Protein AF-A0A2Z7CP47-F1 (afdb_monomer_lite)

InterPro domains:
  IPR004790 Isocitrate dehydrogenase NADP-dependent [PTHR11822] (10-113)

Organism: NCBI:txid472368

Secondary structure (DSSP, 8-state):
----S--PPPSS--------SSEEEEEEEEEE-S-EEEEEEE--TTSPPPEEEEEEEESS-EEEEEEE----TT-----TT-STT------TTTSTTHHHHHHHHHHHHHHH--

pLDDT: mean 82.13, std 15.15, range [39.84, 98.25]

Structure (mmCIF, N/CA/C/O backbone):
data_AF-A0A2Z7CP47-F1
#
_entry.id   AF-A0A2Z7CP47-F1
#
loop_
_atom_site.group_PDB
_atom_site.id
_atom_site.type_symbol
_atom_site.label_atom_id
_atom_site.label_alt_id
_atom_site.label_comp_id
_atom_site.label_asym_id
_atom_site.label_entity_id
_atom_site.label_seq_id
_atom_site.pdbx_PDB_ins_code
_atom_site.Cartn_x
_atom_site.Cartn_y
_atom_site.Cartn_z
_atom_site.occupancy
_atom_site.B_iso_or_equiv
_atom_site.auth_seq_id
_atom_site.auth_comp_id
_atom_site.auth_asym_id
_atom_site.auth_atom_id
_atom_site.pdbx_PDB_model_num
ATOM 1 N N . MET A 1 1 ? -27.396 6.898 -20.253 1.00 39.84 1 MET A N 1
ATOM 2 C CA . MET A 1 1 ? -26.196 7.581 -20.779 1.00 39.84 1 MET A CA 1
ATOM 3 C C . MET A 1 1 ? -25.415 6.553 -21.569 1.00 39.84 1 MET A C 1
ATOM 5 O O . MET A 1 1 ? -25.078 5.517 -21.014 1.00 39.84 1 MET A O 1
ATOM 9 N N . ASP A 1 2 ? -25.264 6.781 -22.869 1.00 41.06 2 ASP A N 1
ATOM 10 C CA . ASP A 1 2 ? -24.561 5.880 -23.779 1.00 41.06 2 ASP A CA 1
ATOM 11 C C . ASP A 1 2 ? -23.051 6.166 -23.711 1.00 41.06 2 ASP A C 1
ATOM 13 O O . ASP A 1 2 ? -22.620 7.286 -23.975 1.00 41.06 2 ASP A O 1
ATOM 17 N N . PHE A 1 3 ? -22.258 5.166 -23.318 1.00 53.91 3 PHE A N 1
ATOM 18 C CA . PHE A 1 3 ? -20.794 5.243 -23.235 1.00 53.91 3 PHE A CA 1
ATOM 19 C C . PHE A 1 3 ? -20.100 4.942 -24.582 1.00 53.91 3 PHE A C 1
ATOM 21 O O . PHE A 1 3 ? -18.885 4.758 -24.627 1.00 53.91 3 PHE A O 1
ATOM 28 N N . SER A 1 4 ? -20.833 4.874 -25.700 1.00 55.41 4 SER A N 1
ATOM 29 C CA . SER A 1 4 ? -20.305 4.371 -26.977 1.00 55.41 4 SER A CA 1
ATOM 30 C C . SER A 1 4 ? -19.416 5.325 -27.790 1.00 55.41 4 SER A C 1
ATOM 32 O O . SER A 1 4 ? -18.933 4.927 -28.851 1.00 55.41 4 SER A O 1
ATOM 34 N N . ARG A 1 5 ? -19.143 6.562 -27.354 1.00 59.91 5 ARG A N 1
ATOM 35 C CA . ARG A 1 5 ? -18.460 7.552 -28.211 1.00 59.91 5 ARG A CA 1
ATOM 36 C C . ARG A 1 5 ? -17.279 8.237 -27.539 1.00 59.91 5 ARG A C 1
ATOM 38 O O . ARG A 1 5 ? -17.441 9.244 -26.864 1.00 59.91 5 ARG A O 1
ATOM 45 N N . ASN A 1 6 ? -16.103 7.643 -27.759 1.00 51.50 6 ASN A N 1
ATOM 46 C CA . ASN A 1 6 ? -14.813 8.279 -28.081 1.00 51.50 6 ASN A CA 1
ATOM 47 C C . ASN A 1 6 ? -13.685 7.283 -27.779 1.00 51.50 6 ASN A C 1
ATOM 49 O O . ASN A 1 6 ? -12.987 7.390 -26.774 1.00 51.50 6 ASN A O 1
ATOM 53 N N . ARG A 1 7 ? -13.515 6.272 -28.640 1.00 61.66 7 ARG A N 1
ATOM 54 C CA . ARG A 1 7 ? -12.300 5.451 -28.629 1.00 61.66 7 ARG A CA 1
ATOM 55 C C . ARG A 1 7 ? -11.365 5.986 -29.701 1.00 61.66 7 ARG A C 1
ATOM 57 O O . ARG A 1 7 ? -11.682 5.911 -30.883 1.00 61.66 7 ARG A O 1
ATOM 64 N N . PHE A 1 8 ? -10.243 6.554 -29.274 1.00 62.31 8 PHE A N 1
ATOM 65 C CA . PHE A 1 8 ? -9.131 6.857 -30.165 1.00 62.31 8 PHE A CA 1
ATOM 66 C C . PHE A 1 8 ? -8.661 5.551 -30.822 1.00 62.31 8 PHE A C 1
ATOM 68 O O . PHE A 1 8 ? -8.531 4.528 -30.146 1.00 62.31 8 PHE A O 1
ATOM 75 N N . SER A 1 9 ? -8.460 5.573 -32.141 1.00 71.00 9 SER A N 1
ATOM 76 C CA . SER A 1 9 ? -7.919 4.428 -32.873 1.00 71.00 9 SER A CA 1
ATOM 77 C C . SER A 1 9 ? -6.417 4.352 -32.619 1.00 71.00 9 SER A C 1
ATOM 79 O O . SER A 1 9 ? -5.700 5.314 -32.881 1.00 71.00 9 SER A O 1
ATOM 81 N N . LEU A 1 10 ? -5.943 3.225 -32.094 1.00 72.44 10 LEU A N 1
ATOM 82 C CA . LEU A 1 10 ? -4.517 2.985 -31.897 1.00 72.44 10 LEU A CA 1
ATOM 83 C C . LEU A 1 10 ? -3.886 2.580 -33.234 1.00 72.44 10 LEU A C 1
ATOM 85 O O . LEU A 1 10 ? -4.258 1.557 -33.801 1.00 72.44 10 LEU A O 1
ATOM 89 N N . GLU A 1 11 ? -2.918 3.352 -33.729 1.00 78.19 11 GLU A N 1
ATOM 90 C CA . GLU A 1 11 ? -2.143 2.991 -34.930 1.00 78.19 11 GLU A CA 1
ATOM 91 C C . GLU A 1 11 ? -1.092 1.898 -34.653 1.00 78.19 11 GLU A C 1
ATOM 93 O O . GLU A 1 11 ? -0.595 1.258 -35.577 1.00 78.19 11 GLU A O 1
ATOM 98 N N . LYS A 1 12 ? -0.749 1.669 -33.376 1.00 79.25 12 LYS A N 1
ATOM 99 C CA . LYS A 1 12 ? 0.212 0.654 -32.917 1.00 79.25 12 LYS A CA 1
ATOM 100 C C . LYS A 1 12 ? -0.322 -0.083 -31.681 1.00 79.25 1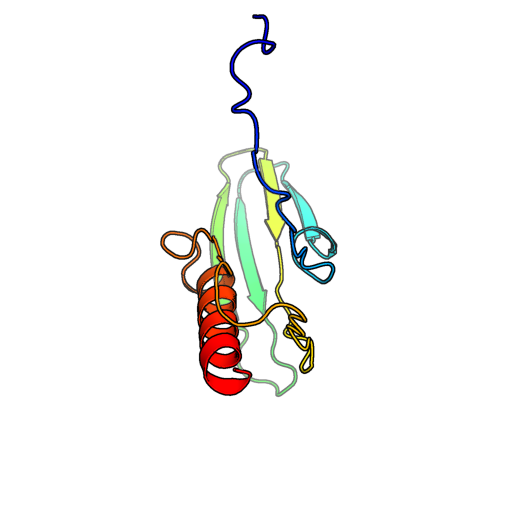2 LYS A C 1
ATOM 102 O O . LYS A 1 12 ? -1.009 0.540 -30.869 1.00 79.25 12 LYS A O 1
ATOM 107 N N . PRO A 1 13 ? -0.012 -1.382 -31.506 1.00 80.12 13 PRO A N 1
ATOM 108 C CA . PRO A 1 13 ? -0.443 -2.137 -30.334 1.00 80.12 13 PRO A CA 1
ATOM 109 C C . PRO A 1 13 ? 0.215 -1.606 -29.053 1.00 80.12 13 PRO A C 1
ATOM 111 O O . PRO A 1 13 ? 1.386 -1.232 -29.056 1.00 80.12 13 PRO A O 1
ATOM 114 N N . ILE A 1 14 ? -0.537 -1.616 -27.950 1.00 81.12 14 ILE A N 1
ATOM 115 C CA . ILE A 1 14 ? -0.032 -1.319 -26.605 1.00 81.12 14 ILE A CA 1
ATOM 116 C C . ILE A 1 14 ? 0.085 -2.640 -25.847 1.00 81.12 14 ILE A C 1
ATOM 118 O O . ILE A 1 14 ? -0.889 -3.384 -25.741 1.00 81.12 14 ILE A O 1
ATOM 122 N N . CYS A 1 15 ? 1.269 -2.921 -25.308 1.00 79.81 15 CYS A N 1
ATOM 123 C CA . CYS A 1 15 ? 1.480 -4.039 -24.397 1.00 79.81 15 CYS A CA 1
ATOM 124 C C . CYS A 1 15 ? 1.340 -3.546 -22.951 1.00 79.81 15 CYS A C 1
ATOM 126 O O . CYS A 1 15 ? 1.914 -2.520 -22.589 1.00 79.81 15 CYS A O 1
ATOM 128 N N . VAL A 1 16 ? 0.575 -4.269 -22.132 1.00 82.00 16 VAL A N 1
ATOM 129 C CA . VAL A 1 16 ? 0.351 -3.933 -20.721 1.00 82.00 16 VAL A CA 1
ATOM 130 C C . VAL A 1 16 ? 1.002 -5.002 -19.853 1.00 82.00 16 VAL A C 1
ATOM 132 O O . VAL A 1 16 ? 0.526 -6.134 -19.790 1.00 82.00 16 VAL A O 1
ATOM 135 N N . GLY A 1 17 ? 2.079 -4.631 -19.164 1.00 77.38 17 GLY A N 1
ATOM 136 C CA . GLY A 1 17 ? 2.645 -5.448 -18.094 1.00 77.38 17 GLY A CA 1
ATOM 137 C C . GLY A 1 17 ? 1.765 -5.355 -16.849 1.00 77.38 17 GLY A C 1
ATOM 138 O O . GLY A 1 17 ? 1.512 -4.258 -16.354 1.00 77.38 17 GLY A O 1
ATOM 139 N N . ARG A 1 18 ? 1.279 -6.493 -16.343 1.00 77.12 18 ARG A N 1
ATOM 140 C CA . ARG A 1 18 ? 0.457 -6.553 -15.127 1.00 77.12 18 ARG A CA 1
ATOM 141 C C . ARG A 1 18 ? 1.243 -7.215 -14.005 1.00 77.12 18 ARG A C 1
ATOM 143 O O . ARG A 1 18 ? 1.655 -8.364 -14.143 1.00 77.12 18 ARG A O 1
ATOM 150 N N . HIS A 1 19 ? 1.391 -6.519 -12.882 1.00 75.38 19 HIS A N 1
ATOM 151 C CA . HIS A 1 19 ? 1.859 -7.149 -11.655 1.00 75.38 19 HIS A CA 1
ATOM 152 C C . HIS A 1 19 ? 0.784 -8.124 -11.151 1.00 75.38 19 HIS A C 1
ATOM 154 O O . HIS A 1 19 ? -0.381 -7.753 -11.000 1.00 75.38 19 HIS A O 1
ATOM 160 N N . ALA A 1 20 ? 1.157 -9.394 -10.991 1.00 64.75 20 ALA A N 1
ATOM 161 C CA . ALA A 1 20 ? 0.221 -10.479 -10.695 1.00 64.75 20 ALA A CA 1
ATOM 162 C C . ALA A 1 20 ? 0.290 -10.97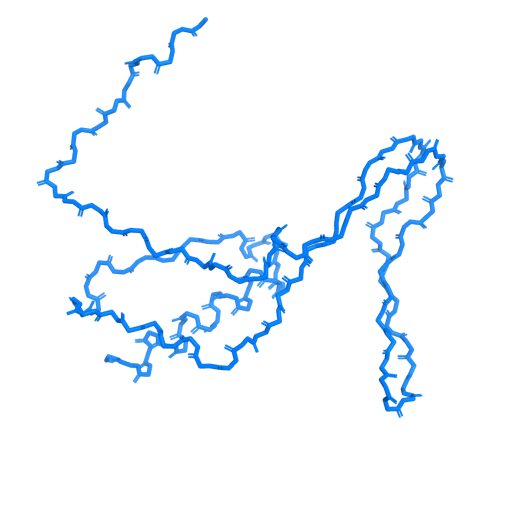3 -9.241 1.00 64.75 20 ALA A C 1
ATOM 164 O O . ALA A 1 20 ? -0.470 -11.867 -8.875 1.00 64.75 20 ALA A O 1
ATOM 165 N N . PHE A 1 21 ? 1.190 -10.424 -8.423 1.00 70.38 21 PHE A N 1
ATOM 166 C CA . PHE A 1 21 ? 1.413 -10.866 -7.050 1.00 70.38 21 PHE A CA 1
ATOM 167 C C . PHE A 1 21 ? 1.066 -9.757 -6.054 1.00 70.38 21 PHE A C 1
ATOM 169 O O . PHE A 1 21 ? 1.214 -8.587 -6.362 1.00 70.38 21 PHE A O 1
ATOM 176 N N . GLY A 1 22 ? 0.593 -10.111 -4.859 1.00 77.81 22 GLY A N 1
ATOM 177 C CA . GLY A 1 22 ? 0.289 -9.117 -3.826 1.00 77.81 22 GLY A CA 1
ATOM 178 C C . GLY A 1 22 ? -0.880 -8.188 -4.176 1.00 77.81 22 GLY A C 1
ATOM 179 O O . GLY A 1 22 ? -1.875 -8.613 -4.770 1.00 77.81 22 GLY A O 1
ATOM 180 N N . ASP A 1 23 ? -0.777 -6.931 -3.749 1.00 83.62 23 ASP A N 1
ATOM 181 C CA . ASP A 1 23 ? -1.809 -5.904 -3.881 1.00 83.62 23 ASP A CA 1
ATOM 182 C C . ASP A 1 23 ? -3.180 -6.400 -3.386 1.00 83.62 23 ASP A C 1
ATOM 184 O O . ASP A 1 23 ? -3.297 -7.135 -2.402 1.00 83.62 23 ASP A O 1
ATOM 188 N N . GLN A 1 24 ? -4.241 -6.015 -4.092 1.00 83.44 24 GLN A N 1
ATOM 189 C CA . GLN A 1 24 ? -5.613 -6.434 -3.831 1.00 83.44 24 GLN A CA 1
ATOM 190 C C . GLN A 1 24 ? -5.820 -7.960 -3.856 1.00 83.44 24 GLN A C 1
ATOM 192 O O . GLN A 1 24 ? -6.790 -8.437 -3.279 1.00 83.44 24 GLN A O 1
ATOM 197 N N . TYR A 1 25 ? -4.942 -8.741 -4.499 1.00 83.62 25 TYR A N 1
ATOM 198 C CA . TYR A 1 25 ? -5.104 -10.200 -4.574 1.00 83.62 25 TYR A CA 1
ATOM 199 C C . TYR A 1 25 ? -4.753 -10.918 -3.275 1.00 83.62 25 TYR A C 1
ATOM 201 O O . TYR A 1 25 ? -5.169 -12.057 -3.079 1.00 83.62 25 TYR A O 1
ATOM 209 N N . ARG A 1 26 ? -3.979 -10.272 -2.400 1.00 85.25 26 ARG A N 1
ATOM 210 C CA . ARG A 1 26 ? -3.653 -10.761 -1.052 1.00 85.25 26 ARG A CA 1
ATOM 211 C C . ARG A 1 26 ? -4.092 -9.769 0.023 1.00 85.25 26 ARG A C 1
ATOM 213 O O . ARG A 1 26 ? -3.506 -9.728 1.100 1.00 85.25 26 ARG A O 1
ATOM 220 N N . ALA A 1 27 ? -5.084 -8.946 -0.292 1.00 90.69 27 ALA A N 1
ATOM 221 C CA . ALA A 1 27 ? -5.599 -7.980 0.652 1.00 90.69 27 ALA A CA 1
ATOM 222 C C . ALA A 1 27 ? -6.514 -8.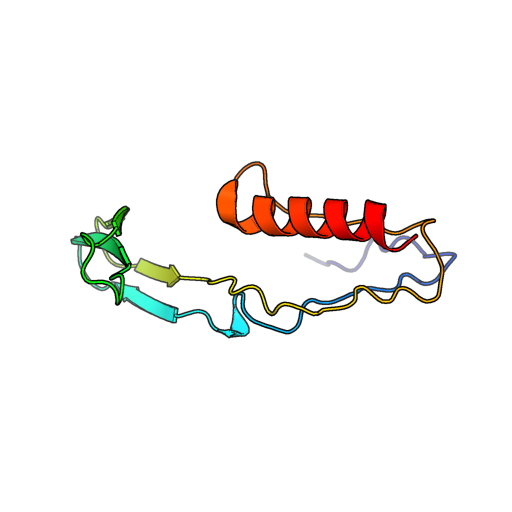643 1.679 1.00 90.69 27 ALA A C 1
ATOM 224 O O . ALA A 1 27 ? -7.177 -9.640 1.393 1.00 90.69 27 ALA A O 1
ATOM 225 N N . THR A 1 28 ? -6.561 -8.043 2.861 1.00 93.44 28 THR A N 1
ATOM 226 C CA . THR A 1 28 ? -7.488 -8.422 3.924 1.00 93.44 28 THR A CA 1
ATOM 227 C C . THR A 1 28 ? -8.504 -7.309 4.087 1.00 93.44 28 THR A C 1
ATOM 229 O O . THR A 1 28 ? -8.128 -6.145 4.248 1.00 93.44 28 THR A O 1
ATOM 232 N N . ASP A 1 29 ? -9.783 -7.654 4.074 1.00 94.94 29 ASP A N 1
ATOM 233 C CA . ASP A 1 29 ? -10.880 -6.721 4.277 1.00 94.94 29 ASP A CA 1
ATOM 234 C C . ASP A 1 29 ? -11.813 -7.162 5.404 1.00 94.94 29 ASP A C 1
ATOM 236 O O . ASP A 1 29 ? -11.848 -8.322 5.819 1.00 94.94 29 ASP A O 1
ATOM 240 N N . THR A 1 30 ? -12.547 -6.202 5.957 1.00 96.44 30 THR A N 1
ATOM 241 C CA . THR A 1 30 ? -13.544 -6.474 6.990 1.00 96.44 30 THR A CA 1
ATOM 242 C C . THR A 1 30 ? -14.635 -5.413 7.011 1.00 96.44 30 THR A C 1
ATOM 244 O O . THR A 1 30 ? -14.403 -4.238 6.709 1.00 96.44 30 THR A O 1
ATOM 247 N N . VAL A 1 31 ? -15.836 -5.827 7.411 1.00 97.50 31 VAL A N 1
ATOM 248 C CA . VAL A 1 31 ? -16.969 -4.930 7.643 1.00 97.50 31 VAL A CA 1
ATOM 249 C C . VAL A 1 31 ? -16.934 -4.444 9.088 1.00 97.50 31 VAL A C 1
ATOM 251 O O . VAL A 1 31 ? -17.057 -5.230 10.026 1.00 97.50 31 VAL A O 1
ATOM 254 N N . ILE A 1 32 ? -16.841 -3.131 9.265 1.00 97.81 32 ILE A N 1
ATOM 255 C CA . ILE A 1 32 ? -16.938 -2.456 10.557 1.00 97.81 32 ILE A CA 1
ATOM 256 C C . ILE A 1 32 ? -18.408 -2.124 10.809 1.00 97.81 32 ILE A C 1
ATOM 258 O O . ILE A 1 32 ? -19.055 -1.480 9.985 1.00 97.81 32 ILE A O 1
ATOM 262 N N . ARG A 1 33 ? -18.964 -2.587 11.932 1.00 97.38 33 ARG A N 1
ATOM 263 C CA . ARG A 1 33 ? -20.405 -2.460 12.226 1.00 97.38 33 ARG A CA 1
ATOM 264 C C . ARG A 1 33 ? -20.746 -1.337 13.202 1.00 97.38 33 ARG A C 1
ATOM 266 O O . ARG A 1 33 ? -21.907 -0.955 13.286 1.00 97.38 33 ARG A O 1
ATOM 273 N N . GLU A 1 34 ? -19.759 -0.803 13.909 1.00 97.12 34 GLU A N 1
ATOM 274 C CA . GLU A 1 34 ? -19.952 0.165 14.988 1.00 97.12 34 GLU A CA 1
ATOM 275 C C . GLU A 1 34 ? -18.826 1.215 15.024 1.00 97.12 34 GLU A C 1
ATOM 277 O O . GLU A 1 34 ? -17.785 1.014 14.394 1.00 97.12 34 GLU A O 1
ATOM 282 N N . PRO A 1 35 ? -19.021 2.354 15.716 1.00 98.25 35 PRO A N 1
ATOM 283 C CA . PRO A 1 35 ? -17.977 3.362 15.882 1.00 98.25 35 PRO A CA 1
ATOM 284 C C . PRO A 1 35 ? -16.750 2.812 16.623 1.00 98.25 35 PRO A C 1
ATOM 286 O O . PRO A 1 35 ? -16.884 2.073 17.594 1.00 98.25 35 PRO A O 1
ATOM 289 N N . GLY A 1 36 ? -15.549 3.222 16.215 1.00 97.56 36 GLY A N 1
ATOM 290 C CA . GLY A 1 36 ? -14.302 2.753 16.821 1.00 97.56 36 GLY A CA 1
ATOM 291 C C . GLY A 1 36 ? -13.056 3.265 16.103 1.00 97.56 36 GLY A C 1
ATOM 292 O O . GLY A 1 36 ? -13.143 3.866 15.034 1.00 97.56 36 GLY A O 1
ATOM 293 N N . LYS A 1 37 ? -11.880 3.026 16.690 1.00 97.69 37 LYS A N 1
ATOM 294 C CA . LYS A 1 37 ? -10.591 3.376 16.081 1.00 97.69 37 LYS A CA 1
ATOM 295 C C . LYS A 1 37 ? -10.002 2.157 15.374 1.00 97.69 37 LYS A C 1
ATOM 297 O O . LYS A 1 37 ? -9.743 1.138 16.008 1.00 97.69 37 LYS A O 1
ATOM 302 N N . LEU A 1 38 ? -9.760 2.283 14.075 1.00 97.56 38 LEU A N 1
ATOM 303 C CA . LEU A 1 38 ? -9.020 1.306 13.288 1.00 97.56 38 LEU A CA 1
ATOM 304 C C . LEU A 1 38 ? -7.530 1.643 13.328 1.00 97.56 38 LEU A C 1
ATOM 306 O O . LEU A 1 38 ? -7.119 2.748 12.960 1.00 97.56 38 LEU A O 1
ATOM 310 N N . LYS A 1 39 ? -6.731 0.657 13.727 1.00 97.50 39 LYS A N 1
ATOM 311 C CA . LYS A 1 39 ? -5.270 0.705 13.722 1.00 97.50 39 LYS A CA 1
ATOM 312 C C . LYS A 1 39 ? -4.705 -0.385 12.822 1.00 97.50 39 LYS A C 1
ATOM 314 O O . LYS A 1 39 ? -5.308 -1.447 12.680 1.00 97.50 39 LYS A O 1
ATOM 319 N N . LEU A 1 40 ? -3.528 -0.131 12.264 1.00 95.56 40 LEU A N 1
ATOM 320 C CA . LEU A 1 40 ? -2.680 -1.134 11.634 1.00 95.56 40 LEU A CA 1
ATOM 321 C C . LEU A 1 40 ? -1.520 -1.433 12.582 1.00 95.56 40 LEU A C 1
ATOM 323 O O . LEU A 1 40 ? -0.808 -0.514 12.981 1.00 95.56 40 LEU A O 1
ATOM 327 N N . VAL A 1 41 ? -1.350 -2.702 12.945 1.00 95.94 41 VAL A N 1
ATOM 328 C CA . VAL A 1 41 ? -0.316 -3.144 13.887 1.00 95.94 41 VAL A CA 1
ATOM 329 C C . VAL A 1 41 ? 0.606 -4.130 13.184 1.00 95.94 41 VAL A C 1
ATOM 331 O O . VAL A 1 41 ? 0.138 -5.123 12.628 1.00 95.94 41 VAL A O 1
ATOM 334 N N . PHE A 1 42 ? 1.906 -3.859 13.212 1.00 94.75 42 PHE A N 1
ATOM 335 C CA . PHE A 1 42 ? 2.945 -4.785 12.770 1.00 94.75 42 PHE A CA 1
ATOM 336 C C . PHE A 1 42 ? 3.749 -5.249 13.983 1.00 94.75 42 PHE A C 1
ATOM 338 O O . PHE A 1 42 ? 4.245 -4.420 14.741 1.00 94.75 42 PHE A O 1
ATOM 345 N N . VAL A 1 43 ? 3.864 -6.565 14.161 1.00 96.69 43 VAL A N 1
ATOM 346 C CA . VAL A 1 43 ? 4.560 -7.187 15.294 1.00 96.69 43 VAL A CA 1
ATO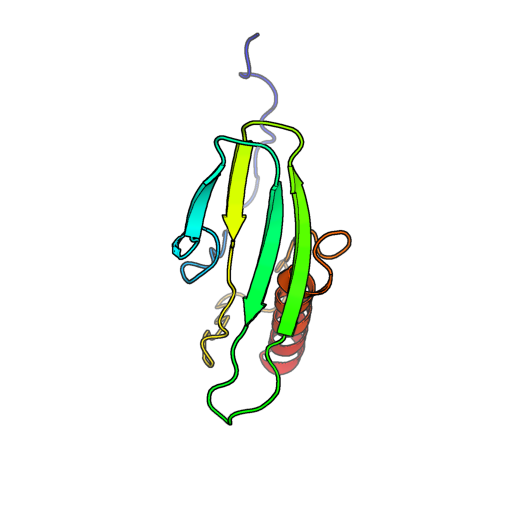M 347 C C . VAL A 1 43 ? 5.857 -7.820 14.781 1.00 96.69 43 VAL A C 1
ATOM 349 O O . VAL A 1 43 ? 5.784 -8.817 14.061 1.00 96.69 43 VAL A O 1
ATOM 352 N N . PRO A 1 44 ? 7.029 -7.250 15.105 1.00 95.88 44 PRO A N 1
ATOM 353 C CA . PRO A 1 44 ? 8.315 -7.815 14.716 1.00 95.88 44 PRO A CA 1
ATOM 354 C C . PRO A 1 44 ? 8.582 -9.165 15.399 1.00 95.88 44 PRO A C 1
ATOM 356 O O . PRO A 1 44 ? 8.348 -9.324 16.596 1.00 95.88 44 PRO A O 1
ATOM 359 N N . GLU A 1 45 ? 9.128 -10.139 14.666 1.00 95.31 45 GLU A N 1
ATOM 360 C CA . GLU A 1 45 ? 9.494 -11.446 15.244 1.00 95.31 45 GLU A CA 1
ATOM 361 C C . GLU A 1 45 ? 10.720 -11.378 16.166 1.00 95.31 45 GLU A C 1
ATOM 363 O O . GLU A 1 45 ? 10.886 -12.215 17.050 1.00 95.31 45 GLU A O 1
ATOM 368 N N . ASN A 1 46 ? 11.582 -10.376 15.982 1.00 93.75 46 ASN A N 1
ATOM 369 C CA . ASN A 1 46 ? 12.797 -10.180 16.774 1.00 93.75 46 ASN A CA 1
ATOM 370 C C . ASN A 1 46 ? 12.530 -9.643 18.194 1.00 93.75 46 ASN A C 1
ATOM 372 O O . ASN A 1 46 ? 13.478 -9.466 18.957 1.00 93.75 46 ASN A O 1
ATOM 376 N N . GLY A 1 47 ? 11.263 -9.411 18.554 1.00 92.06 47 GLY A N 1
ATOM 377 C CA . GLY A 1 47 ? 10.857 -8.932 19.874 1.00 92.06 47 GLY A CA 1
ATOM 378 C C . GLY A 1 47 ? 10.930 -7.415 20.054 1.00 92.06 47 GLY A C 1
ATOM 379 O O . GLY A 1 47 ? 10.720 -6.947 21.173 1.00 92.06 47 GLY A O 1
ATOM 380 N N . ASP A 1 48 ? 11.205 -6.656 18.989 1.00 95.38 48 ASP A N 1
ATOM 381 C CA . ASP A 1 48 ? 11.113 -5.194 19.015 1.00 95.38 48 ASP A CA 1
ATOM 382 C C . ASP A 1 48 ? 9.667 -4.727 19.262 1.00 95.38 48 ASP A C 1
ATOM 384 O O . ASP A 1 48 ? 8.697 -5.465 19.057 1.00 95.38 48 ASP A O 1
ATOM 388 N N . GLU A 1 49 ? 9.516 -3.472 19.696 1.00 96.31 49 GLU A N 1
ATOM 389 C CA . GLU A 1 49 ? 8.198 -2.891 19.954 1.00 96.31 49 GLU A CA 1
ATOM 390 C C . GLU A 1 49 ? 7.305 -2.919 18.695 1.00 96.31 49 GLU A C 1
ATOM 392 O O . GLU A 1 49 ? 7.764 -2.562 17.601 1.00 96.31 49 GLU A O 1
ATOM 397 N N . PRO A 1 50 ? 6.018 -3.309 18.823 1.00 96.81 50 PRO A N 1
ATOM 398 C CA . PRO A 1 50 ? 5.085 -3.279 17.709 1.00 96.81 50 PRO A CA 1
ATOM 399 C C . PRO A 1 50 ? 4.951 -1.884 17.100 1.00 96.81 50 PRO A C 1
ATOM 401 O O . PRO A 1 50 ? 4.818 -0.878 17.797 1.00 96.81 50 PRO A O 1
ATOM 404 N N . ILE A 1 51 ? 4.903 -1.830 15.772 1.00 96.25 51 ILE A N 1
ATOM 405 C CA . ILE A 1 51 ? 4.599 -0.599 15.049 1.00 96.25 51 ILE A CA 1
ATOM 406 C C . ILE A 1 51 ? 3.079 -0.465 14.992 1.00 96.25 51 ILE A C 1
ATOM 408 O O . ILE A 1 51 ? 2.415 -1.224 14.285 1.00 96.25 51 ILE A O 1
ATOM 412 N N . GLU A 1 52 ? 2.532 0.523 15.697 1.00 97.00 52 GLU A N 1
ATOM 413 C CA . GLU A 1 52 ? 1.116 0.885 15.621 1.00 97.00 52 GLU A CA 1
ATOM 414 C C . GLU A 1 52 ? 0.908 2.147 14.780 1.00 97.00 52 GLU A C 1
ATOM 416 O O . GLU A 1 52 ? 1.517 3.189 15.021 1.00 97.00 52 GLU A O 1
ATOM 421 N N . LEU A 1 53 ? 0.003 2.074 13.805 1.00 95.81 53 LEU A N 1
ATOM 422 C CA . LEU A 1 53 ? -0.382 3.196 12.956 1.00 95.81 53 LEU A CA 1
ATOM 423 C C . LEU A 1 53 ? -1.890 3.427 13.050 1.00 95.81 53 LEU A C 1
ATOM 425 O O . LEU A 1 53 ? -2.684 2.525 12.781 1.00 95.81 53 LEU A O 1
ATOM 429 N N . ASP A 1 54 ? -2.287 4.652 13.383 1.00 96.38 54 ASP A N 1
ATOM 430 C CA . ASP A 1 54 ? -3.688 5.068 13.332 1.00 96.38 54 ASP A CA 1
ATOM 431 C C . ASP A 1 54 ? -4.143 5.170 11.867 1.00 96.38 54 ASP A C 1
ATOM 433 O O . ASP A 1 54 ? -3.560 5.912 11.074 1.00 96.38 54 ASP A O 1
ATOM 437 N N . VAL A 1 55 ? -5.188 4.419 11.505 1.00 95.44 55 VAL A N 1
ATOM 438 C CA . VAL A 1 55 ? -5.728 4.386 10.136 1.00 95.44 55 VAL A CA 1
ATOM 439 C C . VAL A 1 55 ? -6.947 5.292 10.022 1.00 95.44 55 VAL A C 1
ATOM 441 O O . VAL A 1 55 ? -6.994 6.160 9.150 1.00 95.44 55 VAL A O 1
ATOM 444 N N . HIS A 1 56 ? -7.953 5.086 10.876 1.00 97.19 56 HIS A N 1
ATOM 445 C CA . HIS A 1 56 ? -9.204 5.839 10.803 1.00 97.19 56 HIS A CA 1
ATOM 446 C C . HIS A 1 56 ? -10.023 5.772 12.099 1.00 97.19 56 HIS A C 1
ATOM 448 O O . HIS A 1 56 ? -10.048 4.740 12.764 1.00 97.19 56 HIS A O 1
ATOM 454 N N . ASP A 1 57 ? -10.767 6.840 12.402 1.00 97.75 57 ASP A N 1
ATOM 455 C CA . ASP A 1 57 ? -11.762 6.881 13.479 1.00 97.75 57 ASP A CA 1
ATOM 456 C C . ASP A 1 57 ? -13.181 6.746 12.906 1.00 97.75 57 ASP A C 1
ATOM 458 O O . ASP A 1 57 ? -13.813 7.735 12.521 1.00 97.75 57 ASP A O 1
ATOM 462 N N . PHE A 1 58 ? -13.710 5.524 12.893 1.00 97.50 58 PHE A N 1
ATOM 463 C CA . PHE A 1 58 ? -15.075 5.243 12.461 1.00 97.50 58 PHE A CA 1
ATOM 464 C C . PHE A 1 58 ? -16.092 5.894 13.402 1.00 97.50 58 PHE A C 1
ATOM 466 O O . PHE A 1 58 ? -16.067 5.696 14.617 1.00 97.50 58 PHE A O 1
ATOM 473 N N . LYS A 1 59 ? -17.035 6.648 12.826 1.00 97.69 59 LYS A N 1
ATOM 474 C CA . LYS A 1 59 ? -18.201 7.207 13.540 1.00 97.69 59 LYS A CA 1
ATOM 475 C C . LYS A 1 59 ? -19.474 6.373 13.357 1.00 97.69 59 LYS A C 1
ATOM 477 O O . LYS A 1 59 ? -20.515 6.726 13.898 1.00 97.69 59 LYS A O 1
ATOM 482 N N . GLY A 1 60 ? -19.388 5.279 12.604 1.00 96.06 60 GLY A N 1
ATOM 483 C CA . GLY A 1 60 ? -20.490 4.389 12.256 1.00 96.06 60 GLY A CA 1
ATOM 484 C C . GLY A 1 60 ? -20.015 3.257 11.335 1.00 96.06 60 GLY A C 1
ATOM 485 O O . GLY A 1 60 ? -18.804 3.101 11.158 1.00 96.06 60 GLY A O 1
ATOM 486 N N . PRO A 1 61 ? -20.941 2.475 10.751 1.00 97.62 61 PRO A N 1
ATOM 487 C CA . PRO A 1 61 ? -20.601 1.326 9.919 1.00 97.62 61 PRO A CA 1
ATOM 488 C C . PRO A 1 61 ? -19.771 1.691 8.681 1.00 97.62 61 PRO A C 1
ATOM 490 O O . PRO A 1 61 ? -19.961 2.750 8.082 1.00 97.62 61 PRO A O 1
ATOM 493 N N . GLY A 1 62 ? -18.891 0.787 8.259 1.00 97.00 62 GLY A N 1
ATOM 494 C CA . GLY A 1 62 ? -18.046 0.954 7.080 1.00 97.00 62 GLY A CA 1
ATOM 495 C C . GLY A 1 62 ? -17.314 -0.328 6.694 1.00 97.00 62 GLY A C 1
ATOM 496 O O . GLY A 1 62 ? -17.615 -1.410 7.193 1.00 97.00 62 GLY A O 1
ATOM 497 N N . VAL A 1 63 ? -16.344 -0.210 5.792 1.00 96.88 63 VAL A N 1
ATOM 498 C CA . VAL A 1 63 ? -15.483 -1.320 5.361 1.00 96.88 63 VAL A CA 1
ATOM 499 C C . VAL A 1 63 ? -14.039 -0.850 5.417 1.00 96.88 63 VAL A C 1
ATOM 501 O O . VAL A 1 63 ? -13.739 0.287 5.050 1.00 96.88 63 VAL A O 1
ATOM 504 N N . ALA A 1 64 ? -13.155 -1.720 5.887 1.00 96.88 64 ALA A N 1
ATOM 505 C CA . ALA A 1 64 ? -11.720 -1.500 5.901 1.00 96.88 64 ALA A CA 1
ATOM 506 C C . ALA A 1 64 ? -11.035 -2.495 4.964 1.00 96.88 64 ALA A C 1
ATOM 508 O O . ALA A 1 64 ? -11.455 -3.646 4.877 1.00 96.88 64 ALA A O 1
ATOM 509 N N . LEU A 1 65 ? -9.980 -2.043 4.289 1.00 95.50 65 LEU A N 1
ATOM 510 C CA . LEU A 1 65 ? -9.148 -2.847 3.399 1.00 95.50 65 LEU A CA 1
ATOM 511 C C . LEU A 1 65 ? -7.681 -2.564 3.718 1.00 95.50 65 LEU A C 1
ATOM 513 O O . LEU A 1 65 ? -7.267 -1.404 3.748 1.00 95.50 65 LEU A O 1
ATOM 517 N N . ALA A 1 66 ? -6.898 -3.619 3.904 1.00 93.19 66 ALA A N 1
ATOM 518 C CA . ALA A 1 66 ? -5.450 -3.561 3.993 1.00 93.19 66 ALA A CA 1
ATOM 519 C C . ALA A 1 66 ? -4.847 -4.276 2.781 1.00 93.19 66 ALA A C 1
ATOM 521 O O . ALA A 1 66 ? -5.000 -5.486 2.623 1.00 93.19 66 ALA A O 1
ATOM 522 N N . ILE A 1 67 ? -4.164 -3.512 1.929 1.00 91.06 67 ILE A N 1
ATOM 523 C CA . ILE A 1 67 ? -3.374 -4.026 0.806 1.00 91.06 67 ILE A CA 1
ATOM 524 C C . ILE A 1 67 ? -1.902 -4.091 1.219 1.00 91.06 67 ILE A C 1
ATOM 526 O O . ILE A 1 67 ? -1.417 -3.211 1.932 1.00 91.06 67 ILE A O 1
ATOM 530 N N . LEU A 1 68 ? -1.189 -5.125 0.777 1.00 86.31 68 LEU A N 1
ATOM 531 C CA . LEU A 1 68 ? 0.227 -5.323 1.089 1.00 86.31 68 LEU A CA 1
ATOM 532 C C . LEU A 1 68 ? 1.053 -5.459 -0.185 1.00 86.31 68 LEU A C 1
ATOM 534 O O . LEU A 1 68 ? 0.558 -5.899 -1.220 1.00 86.31 68 LEU A O 1
ATOM 538 N N . PHE A 1 69 ? 2.312 -5.052 -0.100 1.00 82.75 69 PHE A N 1
ATOM 539 C CA . PHE A 1 69 ? 3.314 -5.287 -1.125 1.00 82.75 69 PHE A CA 1
ATOM 540 C C . PHE A 1 69 ? 4.517 -5.905 -0.428 1.00 82.75 69 PHE A C 1
ATOM 542 O O . PHE A 1 69 ? 5.202 -5.251 0.356 1.00 82.75 69 PHE A O 1
ATOM 549 N N . GLU A 1 70 ? 4.727 -7.189 -0.680 1.00 74.38 70 GLU A N 1
ATOM 550 C CA . GLU A 1 70 ? 5.868 -7.943 -0.186 1.00 74.38 70 GLU A CA 1
ATOM 551 C C . GLU A 1 70 ? 6.770 -8.193 -1.388 1.00 74.38 70 GLU A C 1
ATOM 553 O O . GLU A 1 70 ? 6.372 -8.857 -2.348 1.00 74.38 70 GLU A O 1
ATOM 558 N N . HIS A 1 71 ? 7.945 -7.566 -1.380 1.00 65.69 71 HIS A N 1
ATOM 559 C CA . HIS A 1 71 ? 8.859 -7.611 -2.509 1.00 65.69 71 HIS A CA 1
ATOM 560 C C . HIS A 1 71 ? 9.353 -9.045 -2.715 1.00 65.69 71 HIS A C 1
ATOM 562 O O . HIS A 1 71 ? 10.231 -9.521 -1.997 1.00 65.69 71 HIS A O 1
ATOM 568 N N . LEU A 1 72 ? 8.815 -9.726 -3.727 1.00 56.78 72 LEU A N 1
ATOM 569 C CA . LEU A 1 72 ? 9.463 -10.902 -4.282 1.00 56.78 72 LEU A CA 1
ATOM 570 C C . LEU A 1 72 ? 10.694 -10.415 -5.049 1.00 56.78 72 LEU A C 1
ATOM 572 O O . LEU A 1 72 ? 10.593 -9.977 -6.199 1.00 56.78 72 LEU A O 1
ATOM 576 N N . LEU A 1 73 ? 11.844 -10.467 -4.368 1.00 46.09 73 LEU A N 1
ATOM 577 C CA . LEU A 1 73 ? 13.159 -10.444 -4.997 1.00 46.09 73 LEU A CA 1
ATOM 578 C C . LEU A 1 73 ? 13.102 -11.347 -6.240 1.00 46.09 73 LEU A C 1
ATOM 580 O O . LEU A 1 73 ? 12.770 -12.525 -6.119 1.00 46.09 73 LEU A O 1
ATOM 584 N N . ASN A 1 74 ? 13.435 -10.795 -7.408 1.00 50.75 74 ASN A N 1
ATOM 585 C CA . ASN A 1 74 ? 13.587 -11.480 -8.705 1.00 50.75 74 ASN A CA 1
ATOM 586 C C . ASN A 1 74 ? 12.405 -11.463 -9.685 1.00 50.75 74 ASN A C 1
ATOM 588 O O . ASN A 1 74 ? 12.342 -12.317 -10.573 1.00 50.75 74 ASN A O 1
ATOM 592 N N . HIS A 1 75 ? 11.525 -10.462 -9.659 1.00 52.00 75 HIS A N 1
ATOM 593 C CA . HIS A 1 75 ? 10.774 -10.167 -10.883 1.00 52.00 75 HIS A CA 1
ATOM 594 C C . HIS A 1 75 ? 11.619 -9.322 -11.823 1.00 52.00 75 HIS A C 1
ATOM 596 O O . HIS A 1 75 ? 11.538 -8.099 -11.862 1.00 52.00 75 HIS A O 1
ATOM 602 N N . HIS A 1 76 ? 12.429 -10.036 -12.600 1.00 52.91 76 HIS A N 1
ATOM 603 C CA . HIS A 1 76 ? 12.942 -9.587 -13.876 1.00 52.91 76 HIS A CA 1
ATOM 604 C C . HIS A 1 76 ? 11.811 -8.898 -14.659 1.00 52.91 76 HIS A C 1
ATOM 606 O O . HIS A 1 76 ? 10.978 -9.567 -15.274 1.00 52.91 76 HIS A O 1
ATOM 612 N N . LEU A 1 77 ? 11.780 -7.562 -14.662 1.00 58.06 77 LEU A N 1
ATOM 613 C CA . LEU A 1 77 ? 11.163 -6.784 -15.738 1.00 58.06 77 LEU A CA 1
ATOM 614 C C . LEU A 1 77 ? 11.996 -7.063 -16.998 1.00 58.06 77 LEU A C 1
ATOM 616 O O . LEU A 1 77 ? 12.782 -6.246 -17.461 1.00 58.06 77 LEU A O 1
ATOM 620 N N . GLN A 1 78 ? 11.887 -8.285 -17.514 1.00 59.47 78 GLN A N 1
ATOM 621 C CA . GLN A 1 78 ? 12.495 -8.696 -18.762 1.00 59.47 78 GLN A CA 1
ATOM 622 C C . GLN A 1 78 ? 11.626 -8.125 -19.862 1.00 59.47 78 GLN A C 1
ATOM 624 O O . GLN A 1 78 ? 10.531 -8.615 -20.142 1.00 59.47 78 GLN A O 1
ATOM 629 N N . TRP A 1 79 ? 12.105 -7.034 -20.443 1.00 66.12 79 TRP A N 1
ATOM 630 C CA . TRP A 1 79 ? 11.419 -6.376 -21.531 1.00 66.12 79 TRP A CA 1
ATOM 631 C C . TRP A 1 79 ? 12.128 -6.682 -22.851 1.00 66.12 79 TRP A C 1
ATOM 633 O O . TRP A 1 79 ? 13.200 -6.137 -23.113 1.00 66.12 79 TRP A O 1
ATOM 643 N N . PRO A 1 80 ? 11.546 -7.531 -23.714 1.00 59.81 80 PRO A N 1
ATOM 644 C CA . PRO A 1 80 ? 12.226 -7.975 -24.927 1.00 59.81 80 PRO A CA 1
ATOM 645 C C . PRO A 1 80 ? 12.368 -6.881 -26.000 1.00 59.81 80 PRO A C 1
ATOM 647 O O . PRO A 1 80 ? 13.026 -7.113 -27.009 1.00 59.81 80 PRO A O 1
ATOM 650 N N . TRP A 1 81 ? 11.779 -5.693 -25.800 1.00 63.00 81 TRP A N 1
ATOM 651 C CA . TRP A 1 81 ? 11.694 -4.636 -26.819 1.00 63.00 81 TRP A CA 1
ATOM 652 C C . TRP A 1 81 ? 12.553 -3.386 -26.527 1.00 63.00 81 TRP A C 1
ATOM 654 O O . TRP A 1 81 ? 12.473 -2.416 -27.276 1.00 63.00 81 TRP A O 1
ATOM 664 N N . GLY A 1 82 ? 13.387 -3.39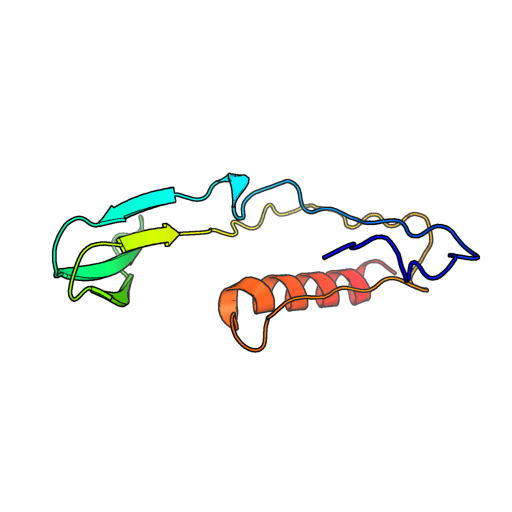7 -25.476 1.00 62.81 82 GLY A N 1
ATOM 665 C CA . GLY A 1 82 ? 14.284 -2.281 -25.111 1.00 62.81 82 GLY A CA 1
ATOM 666 C C . GLY A 1 82 ? 13.619 -1.077 -24.406 1.00 62.81 82 GLY A C 1
ATOM 667 O O . GLY A 1 82 ? 12.409 -1.045 -24.210 1.00 62.81 82 GLY A O 1
ATOM 668 N N . LYS A 1 83 ? 14.424 -0.074 -24.000 1.00 65.62 83 LYS A N 1
ATOM 669 C CA . LYS A 1 83 ? 14.021 1.095 -23.166 1.00 65.62 83 LYS A CA 1
ATOM 670 C C . LYS A 1 83 ? 12.877 1.938 -23.739 1.00 65.62 83 LYS A C 1
ATOM 672 O O . LYS A 1 83 ? 12.149 2.587 -22.988 1.00 65.62 83 LYS A O 1
ATOM 677 N N . SER A 1 84 ? 12.768 2.024 -25.063 1.00 67.31 84 SER A N 1
ATOM 678 C CA . SER A 1 84 ? 11.908 3.006 -25.719 1.00 67.31 84 SER A CA 1
ATOM 679 C C . SER A 1 84 ? 10.429 2.633 -25.597 1.00 67.31 84 SER A C 1
ATOM 681 O O . SER A 1 84 ? 9.978 1.595 -26.071 1.00 67.31 84 SER A O 1
ATOM 683 N N . GLY A 1 85 ? 9.650 3.529 -24.986 1.00 75.50 85 GLY A N 1
ATOM 684 C CA . GLY A 1 85 ? 8.198 3.383 -24.869 1.00 75.50 85 GLY A CA 1
ATOM 685 C C . GLY A 1 85 ? 7.714 2.606 -23.642 1.00 75.50 85 GLY A C 1
ATOM 686 O O . GLY A 1 85 ? 6.547 2.216 -23.614 1.00 75.50 85 GLY A O 1
ATOM 687 N N . LEU A 1 86 ? 8.568 2.391 -22.632 1.00 81.19 86 LEU A N 1
ATOM 688 C CA . LEU A 1 86 ? 8.139 1.866 -21.336 1.00 81.19 86 LEU A CA 1
ATOM 689 C C . LEU A 1 86 ? 7.653 3.007 -20.435 1.00 81.19 86 LEU A C 1
ATOM 691 O O . LEU A 1 86 ? 8.359 3.991 -20.221 1.00 81.19 86 LEU A O 1
ATOM 695 N N . TYR A 1 87 ? 6.451 2.855 -19.886 1.00 85.00 87 TYR A N 1
ATOM 696 C CA . TYR A 1 87 ? 5.836 3.842 -19.004 1.00 85.00 87 TYR A CA 1
ATOM 697 C C . TYR A 1 87 ? 5.280 3.153 -17.760 1.00 85.00 87 TYR A C 1
ATOM 699 O O . TYR A 1 87 ? 4.579 2.146 -17.868 1.00 85.00 87 TYR A O 1
ATOM 707 N N . LEU A 1 88 ? 5.547 3.733 -16.591 1.00 86.50 88 LEU A N 1
ATOM 708 C CA . LEU A 1 88 ? 4.904 3.379 -15.330 1.00 86.50 88 LEU A CA 1
ATOM 709 C C . LEU A 1 88 ? 4.003 4.533 -14.885 1.00 86.50 88 LEU A C 1
ATOM 711 O O . LEU A 1 88 ? 4.391 5.699 -14.942 1.00 86.50 88 LEU A O 1
ATOM 715 N N . SER A 1 89 ? 2.812 4.200 -14.396 1.00 89.38 89 SER A N 1
ATOM 716 C CA . SER A 1 89 ? 1.922 5.146 -13.733 1.00 89.38 89 SER A CA 1
ATOM 717 C C . SER A 1 89 ? 1.508 4.590 -12.378 1.00 89.38 89 SER A C 1
ATOM 719 O O . SER A 1 89 ? 1.076 3.443 -12.283 1.00 89.38 89 SER A O 1
ATOM 721 N N . THR A 1 90 ? 1.641 5.410 -11.338 1.00 89.75 90 THR A N 1
ATOM 722 C CA . THR A 1 90 ? 1.216 5.111 -9.966 1.00 89.75 90 THR A CA 1
ATOM 723 C C . THR A 1 90 ? 0.621 6.372 -9.329 1.00 89.75 90 THR A C 1
ATOM 725 O O . THR A 1 90 ? 0.691 7.468 -9.892 1.00 89.75 90 THR A O 1
ATOM 728 N N . LYS A 1 91 ? 0.022 6.245 -8.144 1.00 91.38 91 LYS A N 1
ATOM 729 C CA . LYS A 1 91 ? -0.474 7.349 -7.307 1.00 91.38 91 LYS A CA 1
ATOM 730 C C . LYS A 1 91 ? 0.478 7.645 -6.142 1.00 91.38 91 LYS A C 1
ATOM 732 O O . LYS A 1 91 ? 0.040 7.923 -5.023 1.00 91.38 91 LYS A O 1
ATOM 737 N N . ASN A 1 92 ? 1.785 7.657 -6.393 1.00 88.44 92 ASN A N 1
ATOM 738 C CA . ASN A 1 92 ? 2.818 7.868 -5.369 1.00 88.44 92 ASN A CA 1
ATOM 739 C C . ASN A 1 92 ? 2.748 9.228 -4.643 1.00 88.44 92 ASN A C 1
ATOM 741 O O . ASN A 1 92 ? 3.321 9.377 -3.568 1.00 88.44 92 ASN A O 1
ATOM 745 N N . THR A 1 93 ? 2.048 10.229 -5.185 1.00 87.94 93 THR A N 1
ATOM 746 C CA . THR A 1 93 ? 1.816 11.507 -4.485 1.00 87.94 93 THR A CA 1
ATOM 747 C C . THR A 1 93 ? 0.889 11.357 -3.276 1.00 87.94 93 THR A C 1
ATOM 749 O O . THR A 1 93 ? 1.040 12.087 -2.295 1.00 87.94 93 THR A O 1
ATOM 752 N N . ILE A 1 94 ? -0.032 10.389 -3.326 1.00 91.06 94 ILE A N 1
ATOM 753 C CA . ILE A 1 94 ? -0.955 10.041 -2.240 1.00 91.06 94 ILE A CA 1
AT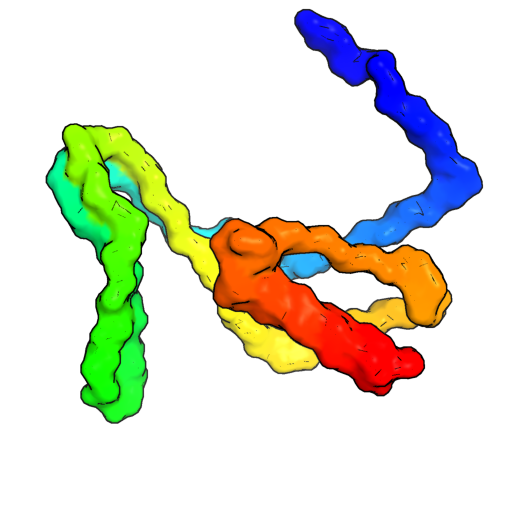OM 754 C C . ILE A 1 94 ? -0.403 8.851 -1.449 1.00 91.06 94 ILE A C 1
ATOM 756 O O . ILE A 1 94 ? -0.252 8.922 -0.231 1.00 91.06 94 ILE A O 1
ATOM 760 N N . LEU A 1 95 ? -0.030 7.775 -2.144 1.00 89.25 95 LEU A N 1
ATOM 761 C CA . LEU A 1 95 ? 0.516 6.549 -1.564 1.00 89.25 95 LEU A CA 1
ATOM 762 C C . LEU A 1 95 ? 2.045 6.612 -1.517 1.00 89.25 95 LEU A C 1
ATOM 764 O O . LEU A 1 95 ? 2.748 5.867 -2.194 1.00 89.25 95 LEU A O 1
ATOM 768 N N . LYS A 1 96 ? 2.565 7.527 -0.693 1.00 88.31 96 LYS A N 1
ATOM 769 C CA . LYS A 1 96 ? 3.998 7.868 -0.665 1.00 88.31 96 LYS A CA 1
ATOM 770 C C . LYS A 1 96 ? 4.921 6.675 -0.429 1.00 88.31 96 LYS A C 1
ATOM 772 O O . LYS A 1 96 ? 5.960 6.598 -1.064 1.00 88.31 96 LYS A O 1
ATOM 777 N N . LYS A 1 97 ? 4.563 5.770 0.489 1.00 90.50 97 LYS A N 1
ATOM 778 C CA . LYS A 1 97 ? 5.389 4.594 0.815 1.00 90.50 97 LYS A CA 1
ATOM 779 C C . LYS A 1 97 ? 5.114 3.418 -0.125 1.00 90.50 97 LYS A C 1
ATOM 781 O O . LYS A 1 97 ? 6.049 2.839 -0.655 1.00 90.50 97 LYS A O 1
ATOM 786 N N . TYR A 1 98 ? 3.838 3.096 -0.340 1.00 89.81 98 TYR A N 1
ATOM 787 C CA . TYR A 1 98 ? 3.420 1.924 -1.112 1.00 89.81 98 TYR A CA 1
ATOM 788 C C . TYR A 1 98 ? 3.738 2.086 -2.608 1.00 89.81 98 TYR A C 1
ATOM 790 O O . TYR A 1 98 ? 4.661 1.459 -3.116 1.00 89.81 98 TYR A O 1
ATOM 798 N N . ASP A 1 99 ? 3.074 3.022 -3.291 1.00 88.69 99 ASP A N 1
ATOM 799 C CA . ASP A 1 99 ? 3.319 3.323 -4.710 1.00 88.69 99 ASP A CA 1
ATOM 800 C C . ASP A 1 99 ? 4.692 3.962 -4.950 1.00 88.69 99 ASP A C 1
ATOM 802 O O . ASP A 1 99 ? 5.250 3.841 -6.042 1.00 88.69 99 ASP A O 1
ATOM 806 N N . GLY A 1 100 ? 5.241 4.648 -3.941 1.00 88.69 100 GLY A N 1
ATOM 807 C CA . GLY A 1 100 ? 6.621 5.132 -3.976 1.00 88.69 100 GLY A CA 1
ATOM 808 C C . GLY A 1 100 ? 7.608 3.986 -4.163 1.00 88.69 100 GLY A C 1
ATOM 809 O O . GLY A 1 100 ? 8.435 4.051 -5.063 1.00 88.69 100 GLY A O 1
ATOM 810 N N . ARG A 1 101 ? 7.442 2.880 -3.424 1.00 87.75 101 ARG A N 1
ATOM 811 C CA . ARG A 1 101 ? 8.321 1.716 -3.568 1.00 87.75 101 ARG A CA 1
ATOM 812 C C . ARG A 1 101 ? 8.247 1.093 -4.963 1.00 87.75 101 ARG A C 1
ATOM 814 O O . ARG A 1 101 ? 9.284 0.724 -5.500 1.00 87.75 101 ARG A O 1
ATOM 821 N N . PHE A 1 102 ? 7.061 1.027 -5.575 1.00 86.31 102 PHE A N 1
ATOM 822 C CA . PHE A 1 102 ? 6.918 0.592 -6.973 1.00 86.31 102 PHE A CA 1
ATOM 823 C C . PHE A 1 102 ? 7.664 1.504 -7.948 1.00 86.31 102 PHE A C 1
ATOM 825 O O . PHE A 1 102 ? 8.325 1.012 -8.860 1.00 86.31 102 PHE A O 1
ATOM 832 N N . LYS A 1 103 ? 7.559 2.825 -7.759 1.00 87.38 103 LYS A N 1
ATOM 833 C CA . LYS A 1 103 ? 8.274 3.808 -8.577 1.00 87.38 103 LYS A CA 1
ATOM 834 C C . LYS A 1 103 ? 9.787 3.643 -8.436 1.00 87.38 103 LYS A C 1
ATOM 836 O O . LYS A 1 103 ? 10.475 3.634 -9.450 1.00 87.38 103 LYS A O 1
ATOM 841 N N . ASP A 1 104 ? 10.276 3.511 -7.208 1.00 87.88 104 ASP A N 1
ATOM 842 C CA . ASP A 1 104 ? 11.707 3.405 -6.928 1.00 87.88 104 ASP A CA 1
ATOM 843 C C . ASP A 1 104 ? 12.281 2.117 -7.534 1.00 87.88 104 ASP A C 1
ATOM 845 O O . ASP A 1 104 ? 13.239 2.187 -8.292 1.00 87.88 104 ASP A O 1
ATOM 849 N N . ILE A 1 105 ? 11.621 0.966 -7.338 1.00 84.75 105 ILE A N 1
ATOM 850 C CA . ILE A 1 105 ? 12.031 -0.314 -7.950 1.00 84.75 105 ILE A CA 1
ATOM 851 C C . ILE A 1 105 ? 12.014 -0.231 -9.479 1.00 84.75 105 ILE A C 1
ATOM 853 O O . ILE A 1 105 ? 12.917 -0.729 -10.144 1.00 84.75 105 ILE A O 1
ATOM 857 N N . PHE A 1 106 ? 10.978 0.373 -10.065 1.00 83.62 106 PHE A N 1
ATOM 858 C CA . PHE A 1 106 ? 10.916 0.531 -11.515 1.00 83.62 106 PHE A CA 1
ATOM 859 C C . PHE A 1 106 ? 12.070 1.388 -12.035 1.00 83.62 106 PHE A C 1
ATOM 861 O O . PHE A 1 106 ? 12.644 1.049 -13.065 1.00 83.62 106 PHE A O 1
ATOM 868 N N . GLN A 1 107 ? 12.415 2.466 -11.329 1.00 85.81 107 GLN A N 1
ATOM 869 C CA . GLN A 1 107 ? 13.544 3.320 -11.684 1.00 85.81 107 GLN A CA 1
ATOM 870 C C . GLN A 1 107 ? 14.872 2.562 -11.568 1.00 85.81 107 GLN A C 1
ATOM 872 O O . GLN A 1 107 ? 15.638 2.572 -12.527 1.00 85.81 107 GLN A O 1
ATOM 877 N N . GLU A 1 108 ? 15.100 1.863 -10.450 1.00 84.88 108 GLU A N 1
ATOM 878 C CA . GLU A 1 108 ? 16.278 1.010 -10.223 1.00 84.88 108 GLU A CA 1
ATOM 879 C C . GLU A 1 108 ? 16.443 0.011 -11.382 1.00 84.88 108 GLU A C 1
ATOM 881 O O . GLU A 1 108 ? 17.472 -0.021 -12.052 1.00 84.88 108 GLU A O 1
ATOM 886 N N . VAL A 1 109 ? 15.388 -0.735 -11.718 1.00 79.50 109 VAL A N 1
ATOM 887 C CA . VAL A 1 109 ? 15.439 -1.742 -12.788 1.00 79.50 109 VAL A CA 1
ATOM 888 C C . VAL A 1 109 ? 15.606 -1.118 -14.177 1.00 79.50 109 VAL A C 1
ATOM 890 O O . VAL A 1 109 ? 16.307 -1.684 -15.017 1.00 79.50 109 VAL A O 1
ATOM 893 N N . TYR A 1 110 ? 14.980 0.033 -14.432 1.00 79.94 110 TYR A N 1
ATOM 894 C CA . TYR A 1 110 ? 15.104 0.759 -15.698 1.00 79.94 110 TYR A CA 1
ATOM 895 C C . TYR A 1 110 ? 16.531 1.275 -15.936 1.00 79.94 110 TYR A C 1
ATOM 897 O O . TYR A 1 110 ? 16.985 1.312 -17.083 1.00 79.94 110 TYR A O 1
ATOM 905 N N . GLU A 1 111 ? 17.229 1.667 -14.869 1.00 81.81 111 GLU A N 1
ATOM 906 C CA . GLU A 1 111 ? 18.627 2.102 -14.902 1.00 81.81 111 GLU A CA 1
ATOM 907 C C . GLU A 1 111 ? 19.613 0.927 -14.977 1.00 81.81 111 GLU A C 1
ATOM 909 O O . GLU A 1 111 ? 20.613 1.035 -15.684 1.00 81.81 111 GLU A O 1
ATOM 914 N N . GLU A 1 112 ? 19.341 -0.191 -14.293 1.00 75.94 112 GLU A N 1
ATOM 915 C CA . GLU A 1 112 ? 20.244 -1.351 -14.222 1.00 75.94 112 GLU A CA 1
ATOM 916 C C . GLU A 1 112 ? 20.197 -2.280 -15.446 1.00 75.94 112 GLU A C 1
ATOM 918 O O . GLU A 1 112 ? 21.227 -2.824 -15.842 1.00 75.94 112 GLU A O 1
ATOM 923 N N . ASN A 1 113 ? 19.015 -2.537 -16.019 1.00 65.31 113 ASN A N 1
ATOM 924 C CA . ASN A 1 113 ? 18.826 -3.651 -16.965 1.00 65.31 113 ASN A CA 1
ATOM 925 C C . ASN A 1 113 ? 18.848 -3.260 -18.441 1.00 65.31 113 ASN A C 1
ATOM 927 O O . ASN A 1 113 ? 18.589 -4.109 -19.300 1.00 65.31 113 ASN A O 1
ATOM 931 N N . ILE A 1 114 ? 19.122 -1.998 -18.764 1.00 54.75 114 ILE A N 1
ATOM 932 C CA . ILE A 1 114 ? 19.207 -1.539 -20.149 1.00 54.75 114 ILE A CA 1
ATOM 933 C C . ILE A 1 114 ? 20.237 -0.405 -20.254 1.00 54.75 114 ILE A C 1
ATOM 935 O O . ILE A 1 114 ? 20.432 0.319 -19.257 1.00 54.75 114 ILE A O 1
#

Foldseek 3Di:
DDPPDDDDDDPDDDDDDDDDDFFPVPKDKDKDAAWDWDWDWDDDPVRDDIDIDTDDGGHGIDMDMDTDDDDPPDPPPPDVPDLPPDDDDDPCVVVVPPVVVVVVVVVVNSVPPD

Radius of gyration: 19.72 Å; chains: 1; bounding box: 46×23×55 Å

Sequence (114 aa):
MDFSRNRFSLEKPICVGRHAFGDQYRATDTVIREPGKLKLVFVPENGDEPIELDVHDFKGPGVALAILFEHLLNHHLQWPWGKSGLYLSTKNTILKKYDGRFKDIFQEVYEENI